Protein AF-A0A960UDP2-F1 (afdb_monomer)

Secondary structure (DSSP, 8-state):
-PPPP---TTPPPPP-EEEETTS-EEEGGGGTTSEEEEEE-S-TT-HHHHHHHHHHHHHHHHHHHTTEEEEEEESS-HHHHHHHHHHHT--SEEEE-TTSHHHHHTT--S----

Nearest PDB structures (foldseek):
  3gkm-assembly1_A  TM=9.535E-01  e=2.960E-08  Xanthomonas campestris pv. campestris
  5iph-assembly1_A  TM=9.554E-01  e=2.960E-08  Xanthomonas campestris pv. campestris str. ATCC 33913
  5io2-assembly1_A  TM=9.546E-01  e=3.613E-08  Xanthomonas campestris pv. campestris str. ATCC 33913
  5imd-assembly1_A  TM=9.544E-01  e=6.147E-08  Xanthomonas campestris pv. campestris str. ATCC 33913
  3ixr-assembly1_A  TM=9.474E-01  e=6.569E-08  Xylella fastidiosa

Solvent-accessible surface area (backbone atoms only — not comparable to full-atom values): 6764 Å² total; per-residue (Å²): 129,84,78,56,52,81,77,54,94,91,58,85,76,80,84,55,73,32,33,24,36,85,67,46,82,46,42,59,74,82,42,68,101,41,49,75,49,73,48,79,49,84,48,84,91,36,71,70,45,48,52,50,54,52,50,51,50,74,43,39,67,62,45,43,74,72,51,32,46,55,39,39,34,27,49,48,54,32,70,55,39,40,52,49,34,62,77,68,64,47,90,58,51,38,32,31,32,75,79,42,59,62,38,28,62,61,43,73,53,75,83,80,84,124

Sequence (114 aa):
MPRSPRLVPGNWVPEFSAEDEQGRLVSLGDFAERWVLLYFYVADGRPGCEAQALGYRRLFEEIRAQGAVVLAMSADPPASHAAAKARLALPFTLLTDERHAIAQAYGAWGTRMI

Mean predicted aligned error: 4.22 Å

Radius of gyration: 13.99 Å; Cα contacts (8 Å, |Δi|>4): 171; chains: 1; bounding box: 36×26×38 Å

pLDDT: mean 92.05, std 12.88, range [35.22, 98.69]

Foldseek 3Di:
DPQQDADDPPDDADKDWFQWLVRDIDTPCVLPPAAEAEDEDEDAPDPVVLVVQLVCQVCVVVCVVRRYAYEYEYQDDSPSNNVRCVVSVRPHIYTHDVPCPSCSNNSVDDDPPD

Structure (mmCIF, N/CA/C/O backbone):
data_AF-A0A960UDP2-F1
#
_entry.id   AF-A0A960UDP2-F1
#
loop_
_atom_site.group_PDB
_atom_site.id
_atom_site.type_symbol
_atom_site.label_atom_id
_atom_site.label_alt_id
_atom_site.label_comp_id
_atom_site.label_asym_id
_atom_site.label_entity_id
_atom_site.label_seq_id
_atom_site.pdbx_PDB_ins_code
_atom_site.Cartn_x
_atom_site.Cartn_y
_atom_site.Cartn_z
_atom_site.occupancy
_atom_site.B_iso_or_equiv
_atom_site.auth_seq_id
_atom_site.auth_comp_id
_atom_site.auth_asym_id
_atom_site.auth_atom_id
_atom_site.pdbx_PDB_model_num
ATOM 1 N N . MET A 1 1 ? -12.862 -8.675 -22.514 1.00 48.50 1 MET A N 1
ATOM 2 C CA . MET A 1 1 ? -12.551 -8.321 -21.114 1.00 48.50 1 MET A CA 1
ATOM 3 C C . MET A 1 1 ? -13.834 -7.798 -20.483 1.00 48.50 1 MET A C 1
ATOM 5 O O . MET A 1 1 ? -14.349 -6.811 -21.003 1.00 48.50 1 MET A O 1
ATOM 9 N N . PRO A 1 2 ? -14.419 -8.462 -19.472 1.00 47.72 2 PRO A N 1
ATOM 10 C CA . PRO A 1 2 ? -15.519 -7.864 -18.719 1.00 47.72 2 PRO A CA 1
ATOM 11 C C . PRO A 1 2 ? -15.030 -6.551 -18.089 1.00 47.72 2 PRO A C 1
ATOM 13 O O . PRO A 1 2 ? -13.875 -6.453 -17.678 1.00 47.72 2 PRO A O 1
ATOM 16 N N . ARG A 1 3 ? -15.871 -5.512 -18.093 1.00 57.12 3 ARG A N 1
ATOM 17 C CA . ARG A 1 3 ? -15.538 -4.217 -17.482 1.00 57.12 3 ARG A CA 1
ATOM 18 C C . ARG A 1 3 ? -15.308 -4.421 -15.983 1.00 57.12 3 ARG A C 1
ATOM 20 O O . ARG A 1 3 ? -16.208 -4.918 -15.313 1.00 57.12 3 ARG A O 1
ATOM 27 N N . SER A 1 4 ? -14.151 -3.997 -15.476 1.00 61.97 4 SER A N 1
ATOM 28 C CA . SER A 1 4 ? -13.923 -3.864 -14.035 1.00 61.97 4 SER A CA 1
ATOM 29 C C . SER A 1 4 ? -15.036 -3.005 -13.421 1.00 61.97 4 SER A C 1
ATOM 31 O O . SER A 1 4 ? -15.418 -1.993 -14.031 1.00 61.97 4 SER A O 1
ATOM 33 N N . PRO A 1 5 ? -15.595 -3.389 -12.263 1.00 70.19 5 PRO A N 1
ATOM 34 C CA . PRO A 1 5 ? -16.635 -2.606 -11.617 1.00 70.19 5 PRO A CA 1
ATOM 35 C C . PRO A 1 5 ? -16.087 -1.218 -11.268 1.00 70.19 5 PRO A C 1
ATOM 37 O O . PRO A 1 5 ? -14.998 -1.072 -10.716 1.00 70.19 5 PRO A O 1
ATOM 40 N N . ARG A 1 6 ? -16.834 -0.171 -11.631 1.00 78.50 6 ARG A N 1
ATOM 41 C CA . ARG A 1 6 ? -16.506 1.202 -11.242 1.00 78.50 6 ARG A CA 1
ATOM 42 C C . ARG A 1 6 ? -17.005 1.412 -9.817 1.00 78.50 6 ARG A C 1
ATOM 44 O O . ARG A 1 6 ? -18.207 1.569 -9.628 1.00 78.50 6 ARG A O 1
ATOM 51 N N . LEU A 1 7 ? -16.090 1.435 -8.851 1.00 88.06 7 LEU A N 1
ATOM 52 C CA . LEU A 1 7 ? -16.412 1.816 -7.479 1.00 88.06 7 LEU A CA 1
ATOM 53 C C . LEU A 1 7 ? -16.793 3.300 -7.415 1.00 88.06 7 LEU A C 1
ATOM 55 O O . LEU A 1 7 ? -16.141 4.152 -8.026 1.00 88.06 7 LEU A O 1
ATOM 59 N N . VAL A 1 8 ? -17.854 3.603 -6.670 1.00 90.00 8 VAL A N 1
ATOM 60 C CA . VAL A 1 8 ? -18.281 4.969 -6.341 1.00 90.00 8 VAL A CA 1
ATOM 61 C C . VAL A 1 8 ? -18.455 5.120 -4.826 1.00 90.00 8 VAL A C 1
ATOM 63 O O . VAL A 1 8 ? -18.640 4.114 -4.132 1.00 90.00 8 VAL A O 1
ATOM 66 N N . PRO A 1 9 ? -18.409 6.353 -4.282 1.00 92.94 9 PRO A N 1
ATOM 67 C CA . PRO A 1 9 ? -18.680 6.582 -2.866 1.00 92.94 9 PRO A CA 1
ATOM 68 C C . PRO A 1 9 ? -20.005 5.944 -2.426 1.00 92.94 9 PRO A C 1
ATOM 70 O O . PRO A 1 9 ? -21.018 6.065 -3.113 1.00 92.94 9 PRO A O 1
ATOM 73 N N . GLY A 1 10 ? -19.980 5.256 -1.283 1.00 93.25 10 GLY A N 1
ATOM 74 C CA . GLY A 1 10 ? -21.123 4.509 -0.746 1.00 93.25 10 GLY A CA 1
ATOM 75 C C . GLY A 1 10 ? -21.201 3.042 -1.185 1.00 93.25 10 GLY A C 1
ATOM 76 O O . GLY A 1 10 ? -22.054 2.315 -0.682 1.00 93.25 10 GLY A O 1
ATOM 77 N N . ASN A 1 11 ? -20.335 2.572 -2.090 1.00 91.50 11 ASN A N 1
ATOM 78 C CA . ASN A 1 11 ? -20.216 1.139 -2.365 1.00 91.50 11 ASN A CA 1
ATOM 79 C C . ASN A 1 11 ? -19.440 0.419 -1.262 1.00 91.50 11 ASN A C 1
ATOM 81 O O . ASN A 1 11 ? -18.441 0.926 -0.753 1.00 91.50 11 ASN A O 1
ATOM 85 N N . TRP A 1 12 ? -19.862 -0.811 -0.979 1.00 91.19 12 TRP A N 1
ATOM 86 C CA . TRP A 1 12 ? -18.995 -1.790 -0.338 1.00 91.19 12 TRP A CA 1
ATOM 87 C C . TRP A 1 12 ? -17.845 -2.127 -1.286 1.00 91.19 12 TRP A C 1
ATOM 89 O O . TRP A 1 12 ? -18.060 -2.332 -2.484 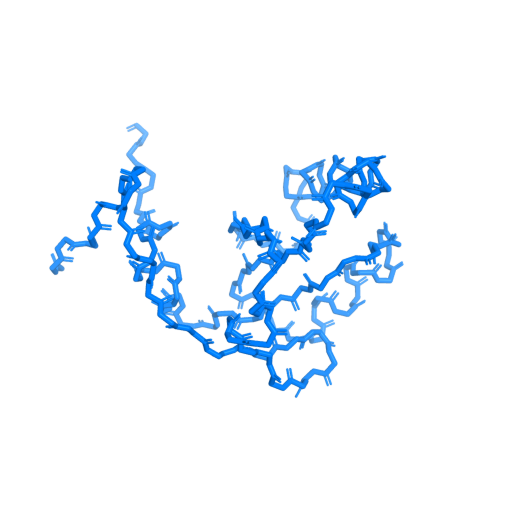1.00 91.19 12 TRP A O 1
ATOM 99 N N . VAL A 1 13 ? -16.627 -2.150 -0.755 1.00 91.06 13 VAL A N 1
ATOM 100 C CA . VAL A 1 13 ? -15.440 -2.547 -1.514 1.00 91.06 13 VAL A CA 1
ATOM 101 C C . VAL A 1 13 ? -15.292 -4.074 -1.502 1.00 91.06 13 VAL A C 1
ATOM 103 O O . VAL A 1 13 ? -15.762 -4.712 -0.560 1.00 91.06 13 VAL A O 1
ATOM 106 N N . PRO A 1 14 ? -14.672 -4.680 -2.529 1.00 93.12 14 PRO A N 1
ATOM 107 C CA . PRO A 1 14 ? -14.371 -6.108 -2.515 1.00 93.12 14 PRO A CA 1
ATOM 108 C C . PRO A 1 14 ? -13.433 -6.468 -1.359 1.00 93.12 14 PRO A C 1
ATOM 110 O O . PRO A 1 14 ? -12.448 -5.776 -1.131 1.00 93.12 14 PRO A O 1
ATOM 113 N N . GLU A 1 15 ? -13.698 -7.574 -0.669 1.00 95.38 15 GLU A N 1
ATOM 114 C CA . GLU A 1 15 ? -12.739 -8.143 0.283 1.00 95.38 15 GLU A CA 1
ATOM 115 C C . GLU A 1 15 ? -11.469 -8.617 -0.438 1.00 95.38 15 GLU A C 1
ATOM 117 O O . GLU A 1 15 ? -11.521 -9.065 -1.589 1.00 95.38 15 GLU A O 1
ATOM 122 N N 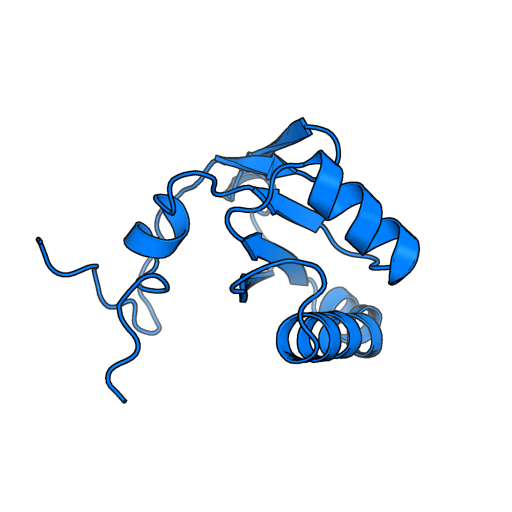. PHE A 1 16 ? -10.328 -8.559 0.249 1.00 96.12 16 PHE A N 1
ATOM 123 C CA . PHE A 1 16 ? -9.074 -9.123 -0.244 1.00 96.12 16 PHE A CA 1
ATOM 124 C C . PHE A 1 16 ? -8.212 -9.680 0.888 1.00 96.12 16 PHE A C 1
ATOM 126 O O . PHE A 1 16 ? -8.295 -9.232 2.033 1.00 96.12 16 PHE A O 1
ATOM 133 N N . SER A 1 17 ? -7.325 -10.599 0.506 1.00 97.38 17 SER A N 1
ATOM 134 C CA . SER A 1 17 ? -6.164 -11.025 1.282 1.00 97.38 17 SER A CA 1
ATOM 135 C C . SER A 1 17 ? -4.941 -10.979 0.369 1.00 97.38 17 SER A C 1
ATOM 137 O O . SER A 1 17 ? -4.995 -11.486 -0.751 1.00 97.38 17 SER A O 1
ATOM 139 N N . ALA A 1 18 ? -3.863 -10.3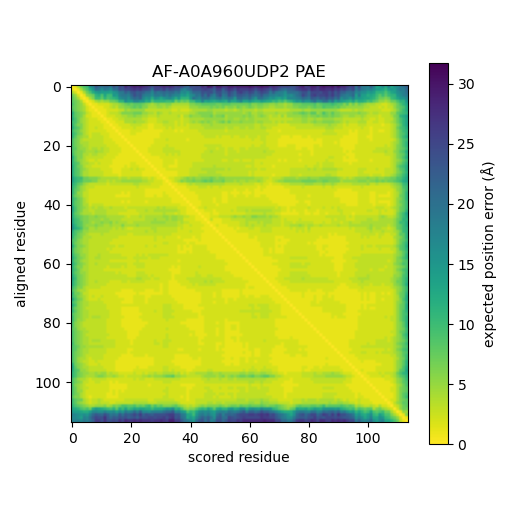53 0.830 1.00 97.94 18 ALA A N 1
ATOM 140 C CA . ALA A 1 18 ? -2.628 -10.163 0.076 1.00 97.94 18 ALA A CA 1
ATOM 141 C C . ALA A 1 18 ? -1.415 -10.377 0.982 1.00 97.94 18 ALA A C 1
ATOM 143 O O . ALA A 1 18 ? -1.494 -10.155 2.190 1.00 97.94 18 ALA A O 1
ATOM 144 N N . GLU A 1 19 ? -0.296 -10.803 0.407 1.00 98.44 19 GLU A N 1
ATOM 145 C CA . GLU A 1 19 ? 0.961 -10.881 1.146 1.00 98.44 19 GLU A CA 1
ATOM 146 C C . GLU A 1 19 ? 1.538 -9.480 1.353 1.00 98.44 19 GLU A C 1
ATOM 148 O O . GLU A 1 19 ? 1.572 -8.667 0.425 1.00 98.44 19 GLU A O 1
ATOM 153 N N . ASP A 1 20 ? 1.995 -9.200 2.570 1.00 98.44 20 ASP A N 1
ATOM 154 C CA . ASP A 1 20 ? 2.776 -8.012 2.879 1.00 98.44 20 ASP A CA 1
ATOM 155 C C . ASP A 1 20 ? 4.246 -8.169 2.488 1.00 98.44 20 ASP A C 1
ATOM 157 O O . ASP A 1 20 ? 4.700 -9.214 2.016 1.00 98.44 20 ASP A O 1
ATOM 161 N N . GLU A 1 21 ? 5.032 -7.126 2.725 1.00 98.06 21 GLU A N 1
ATOM 162 C CA . GLU A 1 21 ? 6.450 -7.122 2.396 1.00 98.06 21 GLU A CA 1
ATOM 163 C C . GLU A 1 21 ? 7.313 -8.082 3.245 1.00 98.06 21 GLU A C 1
ATOM 165 O O . GLU A 1 21 ? 8.505 -8.233 2.987 1.00 98.06 21 GLU A O 1
ATOM 170 N N . GLN A 1 22 ? 6.739 -8.745 4.255 1.00 97.62 22 GLN A N 1
ATOM 171 C CA . GLN A 1 22 ? 7.358 -9.856 4.988 1.00 97.62 22 GLN A CA 1
ATOM 172 C C . GLN A 1 22 ? 6.799 -11.232 4.584 1.00 97.62 22 GLN A C 1
ATOM 174 O O . GLN A 1 22 ? 7.168 -12.233 5.201 1.00 97.62 22 GLN A O 1
ATOM 179 N N . GLY A 1 23 ? 5.924 -11.304 3.577 1.00 96.75 23 GLY A N 1
ATOM 180 C CA . GLY A 1 23 ? 5.249 -12.537 3.165 1.00 96.75 23 GLY A CA 1
ATOM 181 C C . GLY A 1 23 ? 4.143 -12.977 4.127 1.00 96.75 23 GLY A C 1
ATOM 182 O O . GLY A 1 23 ? 3.741 -14.140 4.118 1.00 96.75 23 GLY A O 1
ATOM 183 N N . ARG A 1 24 ? 3.662 -12.088 5.005 1.00 97.81 24 ARG A N 1
ATOM 184 C CA . ARG A 1 24 ? 2.533 -12.383 5.896 1.00 97.81 24 ARG A CA 1
ATOM 185 C C . ARG A 1 24 ? 1.237 -12.033 5.192 1.00 97.81 24 ARG A C 1
ATOM 187 O O . ARG A 1 24 ? 1.132 -10.988 4.559 1.00 97.81 24 ARG A O 1
ATOM 194 N N . LEU A 1 25 ? 0.232 -12.883 5.350 1.00 97.88 25 LEU A N 1
ATOM 195 C CA . LEU A 1 25 ? -1.086 -12.618 4.796 1.00 97.88 25 LEU A CA 1
ATOM 196 C C . LEU A 1 25 ? -1.784 -11.510 5.598 1.00 97.88 25 LEU A C 1
ATOM 198 O O . LEU A 1 25 ? -1.925 -11.624 6.814 1.00 97.88 25 LEU A O 1
ATOM 202 N N . VAL A 1 26 ? -2.226 -10.465 4.903 1.00 98.06 26 VAL A N 1
ATOM 203 C CA . VAL A 1 26 ? -2.995 -9.337 5.436 1.00 98.06 26 VAL A CA 1
ATOM 204 C C . VAL A 1 26 ? -4.329 -9.285 4.710 1.00 98.06 26 VAL A C 1
ATOM 206 O O . VAL A 1 26 ? -4.372 -9.293 3.478 1.00 98.06 26 VAL A O 1
ATOM 209 N N . SER A 1 27 ? -5.417 -9.218 5.468 1.00 97.62 27 SER A N 1
ATOM 210 C CA . SER A 1 27 ? -6.777 -9.135 4.939 1.00 97.62 27 SER A CA 1
ATOM 211 C C . SER A 1 27 ? -7.406 -7.784 5.248 1.00 97.62 27 SER A C 1
ATOM 213 O O . SER A 1 27 ? -7.110 -7.168 6.271 1.00 97.62 27 SER A O 1
ATOM 215 N N . LEU A 1 28 ? -8.320 -7.324 4.392 1.00 96.31 28 LEU A N 1
ATOM 216 C CA . LEU A 1 28 ? -9.040 -6.069 4.635 1.00 96.31 28 LEU A CA 1
ATOM 217 C C . LEU A 1 28 ? -9.787 -6.086 5.984 1.00 96.31 28 LEU A C 1
ATOM 219 O O . LEU A 1 28 ? -9.765 -5.095 6.715 1.00 96.31 28 LEU A O 1
ATOM 223 N N . GLY A 1 29 ? -10.365 -7.235 6.347 1.00 96.38 29 GLY A N 1
ATOM 224 C CA . GLY A 1 29 ? -11.028 -7.455 7.635 1.00 96.38 29 GLY A CA 1
ATOM 225 C C . GLY A 1 29 ? -10.143 -7.262 8.877 1.00 96.38 29 GLY A C 1
ATOM 226 O O . GLY A 1 29 ? -10.674 -6.951 9.942 1.00 96.38 29 GLY A O 1
ATOM 227 N N . ASP A 1 30 ? -8.810 -7.340 8.759 1.00 96.19 30 ASP A N 1
ATOM 228 C CA . ASP A 1 30 ? -7.876 -7.085 9.876 1.00 96.19 30 ASP A CA 1
ATOM 229 C C . ASP A 1 30 ? -7.898 -5.609 10.332 1.00 96.19 30 ASP A C 1
ATOM 231 O O . ASP A 1 30 ? -7.381 -5.235 11.395 1.00 96.19 30 ASP A O 1
ATOM 235 N N . PHE A 1 31 ? -8.510 -4.747 9.518 1.00 95.38 31 PHE A N 1
ATOM 236 C CA . PHE A 1 31 ? -8.674 -3.319 9.761 1.00 95.38 31 PHE A CA 1
ATOM 237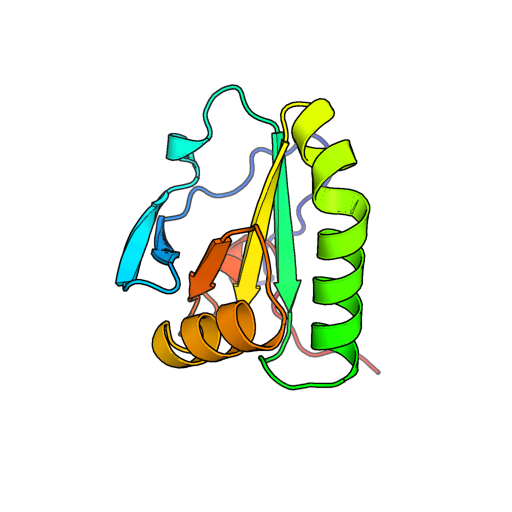 C C . PHE A 1 31 ? -10.122 -2.929 10.052 1.00 95.38 31 PHE A C 1
ATOM 239 O O . PHE A 1 31 ? -10.477 -1.762 9.885 1.00 95.38 31 PHE A O 1
ATOM 246 N N . ALA A 1 32 ? -10.947 -3.873 10.521 1.00 90.81 32 ALA A N 1
ATOM 247 C CA . ALA A 1 32 ? -12.276 -3.562 11.032 1.00 90.81 32 ALA A CA 1
ATOM 248 C C . ALA A 1 32 ? -12.226 -2.363 12.001 1.00 90.81 32 ALA A C 1
ATOM 250 O O . ALA A 1 32 ? -11.290 -2.219 12.790 1.00 90.81 32 ALA A O 1
ATOM 251 N N . GLU A 1 33 ? -13.222 -1.480 11.892 1.00 90.88 33 GLU A N 1
ATOM 252 C CA . GLU A 1 33 ? -13.357 -0.251 12.696 1.00 90.88 33 GLU A CA 1
ATOM 253 C C . GLU A 1 33 ? -12.265 0.816 12.478 1.00 90.88 33 GLU A C 1
ATOM 255 O O . GLU A 1 33 ? -12.269 1.849 13.149 1.00 90.88 33 GLU A O 1
ATOM 260 N N . ARG A 1 34 ? -11.356 0.622 11.514 1.00 94.88 34 ARG A N 1
ATOM 261 C CA . ARG A 1 34 ? -10.361 1.622 11.107 1.00 94.88 34 ARG A CA 1
ATOM 262 C C . ARG A 1 34 ? -10.626 2.120 9.697 1.00 94.88 34 ARG A C 1
ATOM 264 O O . ARG A 1 34 ? -11.119 1.398 8.834 1.00 94.88 34 ARG A O 1
ATOM 271 N N . TRP A 1 35 ? -10.248 3.368 9.442 1.00 97.25 35 TRP A N 1
ATOM 272 C CA . TRP A 1 35 ? -10.202 3.871 8.074 1.00 97.25 35 TRP A CA 1
ATOM 273 C C . TRP A 1 35 ? -9.031 3.221 7.334 1.00 97.25 35 TRP A C 1
ATOM 275 O O . TRP A 1 35 ? -7.936 3.095 7.879 1.00 97.25 35 TRP A O 1
ATOM 285 N N . VAL A 1 36 ? -9.236 2.829 6.079 1.00 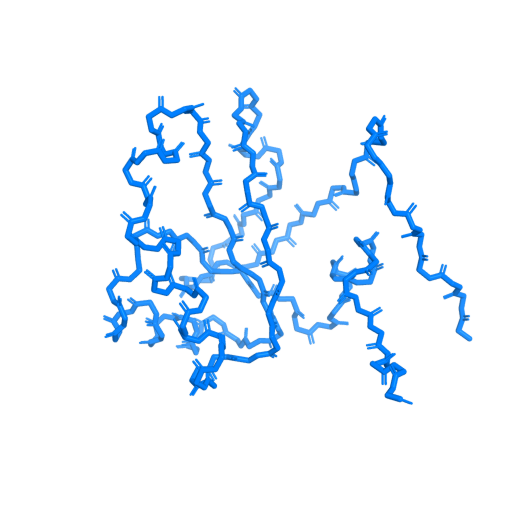97.75 36 VAL A N 1
ATOM 286 C CA . VAL A 1 36 ? -8.179 2.247 5.242 1.00 97.75 36 VAL A CA 1
ATOM 287 C C . VAL A 1 36 ? -7.915 3.172 4.063 1.00 97.75 36 VAL A C 1
ATOM 289 O O . VAL A 1 36 ? -8.766 3.349 3.193 1.00 97.75 36 VAL A O 1
ATOM 292 N N . LEU A 1 37 ? -6.716 3.749 4.020 1.00 97.75 37 LEU A N 1
ATOM 293 C CA . LEU A 1 37 ? -6.188 4.424 2.842 1.00 97.75 37 LEU A CA 1
ATOM 294 C C . LEU A 1 37 ? -5.437 3.388 2.003 1.00 97.75 37 LEU A C 1
ATOM 296 O O . LEU A 1 37 ? -4.252 3.138 2.220 1.00 97.75 37 LEU A O 1
ATOM 300 N N . LEU A 1 38 ? -6.143 2.789 1.046 1.00 97.31 38 LEU A N 1
ATOM 301 C CA . LEU A 1 38 ? -5.573 1.889 0.047 1.00 97.31 38 LEU A CA 1
ATOM 302 C C . LEU A 1 38 ? -5.251 2.669 -1.231 1.00 97.31 38 LEU A C 1
ATOM 304 O O . LEU A 1 38 ? -6.133 3.322 -1.793 1.00 97.31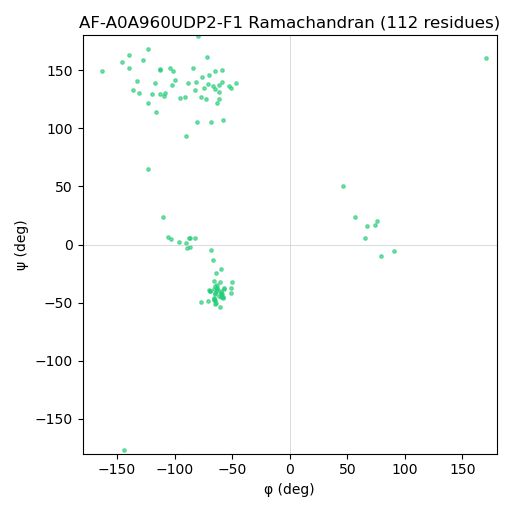 38 LEU A O 1
ATOM 308 N N . TYR A 1 39 ? -4.014 2.581 -1.716 1.00 96.62 39 TYR A N 1
ATOM 309 C CA . TYR A 1 39 ? -3.643 3.128 -3.021 1.00 96.62 39 TYR A CA 1
ATOM 310 C C . TYR A 1 39 ? -2.836 2.128 -3.847 1.00 96.62 39 TYR A C 1
ATOM 312 O O . TYR A 1 39 ? -1.962 1.426 -3.341 1.00 96.62 39 TYR A O 1
ATOM 320 N N . PHE A 1 40 ? -3.127 2.105 -5.145 1.00 96.12 40 PHE A N 1
ATOM 321 C CA . PHE A 1 40 ? -2.457 1.252 -6.118 1.00 96.12 40 PHE A CA 1
ATOM 322 C C . PHE A 1 40 ? -1.393 2.047 -6.872 1.00 96.12 40 PHE A C 1
ATOM 324 O O . PHE A 1 40 ? -1.614 3.212 -7.224 1.00 96.12 40 PHE A O 1
ATOM 331 N N . TYR A 1 41 ? -0.256 1.422 -7.154 1.00 95.00 41 TYR A N 1
ATOM 332 C CA . TYR A 1 41 ? 0.828 2.028 -7.923 1.00 95.00 41 TYR A CA 1
ATOM 333 C C . TYR A 1 41 ? 1.443 1.022 -8.901 1.00 95.00 41 TYR A C 1
ATOM 335 O O . TYR A 1 41 ? 1.203 -0.176 -8.821 1.00 95.00 41 TYR A O 1
ATOM 343 N N . VAL A 1 42 ? 2.188 1.524 -9.893 1.00 92.88 42 VAL A N 1
ATOM 344 C CA . VAL A 1 42 ? 2.615 0.691 -11.030 1.00 92.88 42 VAL A CA 1
ATOM 345 C C . VAL A 1 42 ? 3.773 -0.233 -10.682 1.00 92.88 42 VAL A C 1
ATOM 347 O O . VAL A 1 42 ? 3.731 -1.395 -11.059 1.00 92.88 42 VAL A O 1
ATOM 350 N N . ALA A 1 43 ? 4.827 0.308 -10.071 1.00 94.31 43 ALA A N 1
ATOM 351 C CA . ALA A 1 43 ? 5.997 -0.474 -9.700 1.00 94.31 43 ALA A CA 1
ATOM 352 C C . ALA A 1 43 ? 6.862 0.261 -8.667 1.00 94.31 43 ALA A C 1
ATOM 354 O O . ALA A 1 43 ? 6.953 1.499 -8.695 1.00 94.31 43 ALA A O 1
ATOM 355 N N . ASP A 1 44 ? 7.538 -0.501 -7.815 1.00 95.19 44 ASP A N 1
ATOM 356 C CA . ASP A 1 44 ? 8.590 -0.033 -6.920 1.00 95.19 44 ASP A CA 1
ATOM 357 C C . ASP A 1 44 ? 9.744 0.607 -7.715 1.00 95.19 44 ASP A C 1
ATOM 359 O O . ASP A 1 44 ? 10.012 0.279 -8.872 1.00 95.19 44 ASP A O 1
ATOM 363 N N . GLY A 1 45 ? 10.448 1.572 -7.119 1.00 92.56 45 GLY A N 1
ATOM 364 C CA . GLY A 1 45 ? 11.629 2.177 -7.752 1.00 92.56 45 GLY A CA 1
ATOM 365 C C . GLY A 1 45 ? 11.341 3.232 -8.828 1.00 92.56 45 GLY A C 1
ATOM 366 O O . GLY A 1 45 ? 12.261 3.915 -9.281 1.00 92.56 45 GLY A O 1
ATOM 367 N N . ARG A 1 46 ? 10.085 3.403 -9.266 1.00 93.62 46 ARG A N 1
ATOM 368 C CA . ARG A 1 46 ? 9.753 4.401 -10.297 1.00 93.62 46 ARG A CA 1
ATOM 369 C C . ARG A 1 46 ? 9.598 5.795 -9.688 1.00 93.62 46 ARG A C 1
ATOM 371 O O . ARG A 1 46 ? 8.817 5.932 -8.748 1.00 93.62 46 ARG A O 1
ATOM 378 N N . PRO A 1 47 ? 10.196 6.856 -10.270 1.00 92.75 47 PRO A N 1
ATOM 379 C CA . PRO A 1 47 ? 10.222 8.191 -9.661 1.00 92.75 47 PRO A CA 1
ATOM 380 C C . PRO A 1 47 ? 8.854 8.719 -9.206 1.00 92.75 47 PRO A C 1
ATOM 382 O O . PRO A 1 47 ? 8.728 9.270 -8.117 1.00 92.75 47 PRO A O 1
ATOM 385 N N . GLY A 1 48 ? 7.804 8.510 -10.010 1.00 91.12 48 GLY A N 1
ATOM 386 C CA . GLY A 1 48 ? 6.444 8.924 -9.653 1.00 91.12 48 GLY A CA 1
ATOM 387 C C . GLY A 1 48 ? 5.831 8.122 -8.497 1.00 91.12 48 GLY A C 1
ATOM 388 O O . GLY A 1 48 ? 5.187 8.701 -7.627 1.00 91.12 48 GLY A O 1
ATOM 389 N N . CYS A 1 49 ? 6.058 6.806 -8.459 1.00 93.31 49 CYS A N 1
ATOM 390 C CA . CYS A 1 49 ? 5.566 5.931 -7.391 1.00 93.31 49 CYS A CA 1
ATOM 391 C C . CYS A 1 49 ? 6.310 6.202 -6.075 1.00 93.31 49 CYS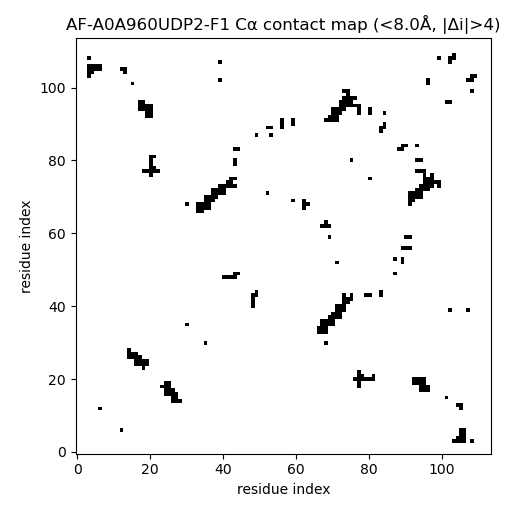 A C 1
ATOM 393 O O . CYS A 1 49 ? 5.691 6.287 -5.017 1.00 93.31 49 CYS A O 1
ATOM 395 N N . GLU A 1 50 ? 7.619 6.456 -6.140 1.00 95.12 50 GLU A N 1
ATOM 396 C CA . GLU A 1 50 ? 8.399 6.865 -4.968 1.00 95.12 50 GLU A CA 1
ATOM 397 C C . GLU A 1 50 ? 7.968 8.228 -4.434 1.00 95.12 50 GLU A C 1
ATOM 399 O O . GLU A 1 50 ? 7.824 8.397 -3.224 1.00 95.12 50 GLU A O 1
ATOM 404 N N . ALA A 1 51 ? 7.711 9.198 -5.318 1.00 96.69 51 ALA A N 1
ATOM 405 C CA . ALA A 1 51 ? 7.211 10.507 -4.913 1.00 96.69 51 ALA A CA 1
ATOM 406 C C . ALA A 1 51 ? 5.862 10.402 -4.181 1.00 96.69 51 ALA A C 1
ATOM 408 O O . ALA A 1 51 ? 5.664 11.082 -3.170 1.00 96.69 51 ALA A O 1
ATOM 409 N N . GLN A 1 52 ? 4.965 9.524 -4.646 1.00 96.00 52 GLN A N 1
ATOM 410 C CA . GLN A 1 52 ? 3.696 9.230 -3.978 1.00 96.00 52 GLN A CA 1
ATOM 411 C C . GLN A 1 52 ? 3.917 8.590 -2.599 1.00 96.00 52 GLN A C 1
ATOM 413 O O . GLN A 1 52 ? 3.389 9.092 -1.605 1.00 96.00 52 GLN A O 1
ATOM 418 N N . ALA A 1 53 ? 4.749 7.547 -2.513 1.00 97.56 53 ALA A N 1
ATOM 419 C CA . ALA A 1 53 ? 5.056 6.867 -1.253 1.00 97.56 53 ALA A CA 1
ATOM 420 C C . ALA A 1 53 ? 5.688 7.818 -0.219 1.00 97.56 53 ALA A C 1
ATOM 422 O O . ALA A 1 53 ? 5.288 7.843 0.946 1.00 97.56 53 ALA A O 1
ATOM 423 N N . LEU A 1 54 ? 6.624 8.671 -0.648 1.00 98.06 54 LEU A N 1
ATOM 424 C CA . LEU A 1 54 ? 7.229 9.709 0.190 1.00 98.06 54 LEU A CA 1
ATOM 425 C C . LEU A 1 54 ? 6.215 10.780 0.618 1.00 98.06 54 LEU A C 1
ATOM 427 O O . LEU A 1 54 ? 6.351 11.347 1.703 1.00 98.06 54 LEU A O 1
ATOM 431 N N . GLY A 1 55 ? 5.214 11.065 -0.217 1.00 98.06 55 GLY A N 1
ATOM 432 C CA . GLY A 1 55 ? 4.080 11.922 0.126 1.00 98.06 55 GLY A CA 1
ATOM 433 C C . GLY A 1 55 ? 3.284 11.369 1.302 1.00 98.06 55 GLY A C 1
ATOM 434 O O . GLY A 1 55 ? 3.151 12.051 2.317 1.00 98.06 55 GLY A O 1
ATOM 435 N N . TYR A 1 56 ? 2.848 10.112 1.211 1.00 98.06 56 TYR A N 1
ATOM 436 C CA . TYR A 1 56 ? 2.152 9.447 2.315 1.00 98.06 56 TYR A CA 1
ATOM 437 C C . TYR A 1 56 ? 3.032 9.287 3.551 1.00 98.06 56 TYR A C 1
ATOM 439 O O . TYR A 1 56 ? 2.540 9.449 4.661 1.00 98.06 56 TYR A O 1
ATOM 447 N N . ARG A 1 57 ? 4.341 9.059 3.383 1.00 98.25 57 ARG A N 1
ATOM 448 C CA . ARG A 1 57 ? 5.288 9.024 4.507 1.00 98.25 57 ARG A CA 1
ATOM 449 C C . ARG A 1 57 ? 5.276 10.333 5.294 1.00 98.25 57 ARG A C 1
ATOM 451 O O . ARG A 1 57 ? 5.262 10.292 6.517 1.00 98.25 57 ARG A O 1
ATOM 458 N N . ARG A 1 58 ? 5.287 11.486 4.612 1.00 98.31 58 ARG A N 1
ATOM 459 C CA . ARG A 1 58 ? 5.260 12.801 5.281 1.00 98.31 58 ARG A CA 1
ATOM 460 C C . ARG A 1 58 ? 3.974 13.020 6.076 1.00 98.31 58 ARG A C 1
ATOM 462 O O . ARG A 1 58 ? 4.043 13.583 7.157 1.00 98.31 58 ARG A O 1
ATOM 469 N N . LEU A 1 59 ? 2.842 12.555 5.551 1.00 97.81 59 LEU A N 1
ATOM 470 C CA . LEU A 1 59 ? 1.521 12.712 6.168 1.00 97.81 59 LEU A CA 1
ATOM 471 C C . LEU A 1 59 ? 1.149 11.560 7.112 1.00 97.81 59 LEU A C 1
ATOM 473 O O . LEU A 1 59 ? 0.045 11.541 7.647 1.00 97.81 59 LEU A O 1
ATOM 477 N N . PHE A 1 60 ? 2.031 10.576 7.304 1.00 98.06 60 PHE A N 1
ATOM 478 C CA . PHE A 1 60 ? 1.675 9.320 7.961 1.00 98.06 60 PHE A CA 1
ATOM 479 C C . PHE A 1 60 ? 1.144 9.522 9.381 1.00 98.06 60 PHE A C 1
ATOM 481 O O . PHE A 1 60 ? 0.145 8.916 9.755 1.00 98.06 60 PHE A O 1
ATOM 488 N N . GLU A 1 61 ? 1.776 10.407 10.150 1.00 97.94 61 GLU A N 1
ATOM 489 C CA . GLU A 1 61 ? 1.357 10.706 11.520 1.00 97.94 61 GLU A CA 1
ATOM 490 C C . GLU A 1 61 ? -0.012 11.387 11.579 1.00 97.94 61 GLU A C 1
ATOM 492 O O . GLU A 1 61 ? -0.831 11.046 12.428 1.00 97.94 61 GLU A O 1
ATOM 497 N N . GLU A 1 62 ? -0.299 12.285 10.635 1.00 98.12 62 GLU A N 1
ATOM 498 C CA . GLU A 1 62 ? -1.608 12.933 10.516 1.00 98.12 62 GLU A CA 1
ATOM 499 C C . GLU A 1 62 ? -2.687 11.913 10.142 1.00 98.12 62 GLU A C 1
ATOM 501 O O . GLU A 1 62 ? -3.735 11.862 10.781 1.00 98.12 62 GLU A O 1
ATOM 506 N N . ILE A 1 63 ? -2.409 11.048 9.162 1.00 97.69 63 ILE A N 1
ATOM 507 C CA . ILE A 1 63 ? -3.315 9.973 8.731 1.00 97.69 63 ILE A CA 1
ATOM 508 C C . ILE A 1 63 ? -3.604 9.018 9.899 1.00 97.69 63 ILE A C 1
ATOM 510 O O . ILE A 1 63 ? -4.761 8.685 10.168 1.00 97.69 63 ILE A O 1
ATOM 514 N N . ARG A 1 64 ? -2.561 8.622 10.635 1.00 96.75 64 ARG A N 1
ATOM 515 C CA . ARG A 1 64 ? -2.669 7.749 11.807 1.00 96.75 64 ARG A CA 1
ATOM 516 C C . ARG A 1 64 ? -3.478 8.395 12.929 1.00 96.75 64 ARG A C 1
ATOM 518 O O . ARG A 1 64 ? -4.288 7.716 13.554 1.00 96.75 64 ARG A O 1
ATOM 525 N N . ALA A 1 65 ? -3.301 9.695 13.167 1.00 97.50 65 ALA A N 1
ATOM 526 C CA . ALA A 1 65 ? -4.061 10.440 14.170 1.00 97.50 65 ALA A CA 1
ATOM 527 C C . ALA A 1 65 ? -5.568 10.509 13.855 1.00 97.50 65 ALA A C 1
ATOM 529 O O . ALA A 1 65 ? -6.372 10.621 14.775 1.00 97.50 65 ALA A O 1
ATOM 530 N N . GLN A 1 66 ? -5.960 10.376 12.582 1.00 97.19 66 GLN A N 1
ATOM 531 C CA . GLN A 1 66 ? -7.364 10.244 12.162 1.00 97.19 66 GLN A CA 1
ATOM 532 C C . GLN A 1 66 ? -7.912 8.807 12.293 1.00 97.19 66 GLN A C 1
ATOM 534 O O . GLN A 1 66 ? -9.027 8.524 11.857 1.00 97.19 66 GLN A O 1
ATOM 539 N N . GLY A 1 67 ? -7.140 7.877 12.866 1.00 96.38 67 GLY A N 1
ATOM 540 C CA . GLY A 1 67 ? -7.537 6.476 13.021 1.00 96.38 67 GLY A CA 1
ATOM 541 C C . GLY A 1 67 ? -7.463 5.663 11.726 1.00 96.38 67 GLY A C 1
ATOM 542 O O . GLY A 1 67 ? -8.119 4.624 11.624 1.00 96.38 67 GLY A O 1
ATOM 543 N N . ALA A 1 68 ? -6.690 6.125 10.737 1.00 97.88 68 ALA A N 1
ATOM 544 C CA . ALA A 1 68 ? -6.533 5.431 9.468 1.00 97.88 68 ALA A CA 1
ATOM 545 C C . ALA A 1 68 ? -5.214 4.650 9.374 1.00 97.88 68 ALA A C 1
ATOM 547 O O . ALA A 1 68 ? -4.184 5.048 9.923 1.00 97.88 68 ALA A O 1
ATOM 548 N N . VAL A 1 69 ? -5.240 3.553 8.621 1.00 97.50 69 VAL A N 1
ATOM 549 C CA . VAL A 1 69 ? -4.055 2.804 8.189 1.00 97.50 69 VAL A CA 1
ATOM 550 C C . VAL A 1 69 ? -3.763 3.091 6.720 1.00 97.50 69 VAL A C 1
ATOM 552 O O . VAL A 1 69 ? -4.673 3.377 5.943 1.00 97.50 69 VAL A O 1
ATOM 555 N N . VAL A 1 70 ? -2.494 3.001 6.328 1.00 98.38 70 VAL A N 1
ATOM 556 C CA . VAL A 1 70 ? -2.067 3.162 4.932 1.00 98.38 70 VAL A CA 1
ATOM 557 C C . VAL A 1 70 ? -1.631 1.807 4.392 1.00 98.38 70 VAL A C 1
ATOM 559 O O . VAL A 1 70 ? -0.783 1.151 4.998 1.00 98.38 70 VAL A O 1
ATOM 562 N N . LEU A 1 71 ? -2.196 1.416 3.252 1.00 98.44 71 LEU A N 1
ATOM 563 C CA . LEU A 1 71 ? -1.833 0.222 2.496 1.00 98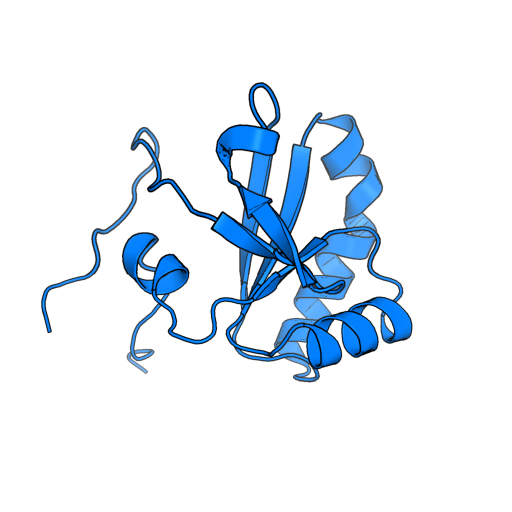.44 71 LEU A CA 1
ATOM 564 C C . LEU A 1 71 ? -1.456 0.651 1.075 1.00 98.44 71 LEU A C 1
ATOM 566 O O . LEU A 1 71 ? -2.251 1.274 0.367 1.00 98.44 71 LEU A O 1
ATOM 570 N N . ALA A 1 72 ? -0.234 0.336 0.667 1.00 98.12 72 ALA A N 1
ATOM 571 C CA . ALA A 1 72 ? 0.241 0.539 -0.696 1.00 98.12 72 ALA A CA 1
ATOM 572 C C . ALA A 1 72 ? 0.218 -0.802 -1.430 1.00 98.12 72 ALA A C 1
ATOM 574 O O . ALA A 1 72 ? 0.620 -1.796 -0.838 1.00 98.12 72 ALA A O 1
ATOM 575 N N . MET A 1 73 ? -0.229 -0.853 -2.684 1.00 98.31 73 MET A N 1
ATOM 576 C CA . MET A 1 73 ? -0.332 -2.116 -3.424 1.00 98.31 73 MET A CA 1
ATOM 577 C C . MET A 1 73 ? 0.177 -1.999 -4.866 1.00 98.31 73 MET A C 1
ATOM 579 O O . MET A 1 73 ? -0.206 -1.076 -5.591 1.00 98.31 73 MET A O 1
ATOM 583 N N . SER A 1 74 ? 1.006 -2.949 -5.298 1.00 97.44 74 SER A N 1
ATOM 584 C CA . SER A 1 74 ? 1.386 -3.153 -6.705 1.00 97.44 74 SER A CA 1
ATOM 585 C C . SER A 1 74 ? 1.540 -4.653 -6.994 1.00 97.44 74 SER A C 1
ATOM 587 O O . SER A 1 74 ? 1.279 -5.485 -6.132 1.00 97.44 74 SER A O 1
ATOM 589 N N . ALA A 1 75 ? 1.949 -5.013 -8.211 1.00 97.00 75 ALA A N 1
ATOM 590 C CA . ALA A 1 75 ? 2.257 -6.399 -8.567 1.00 97.00 75 ALA A CA 1
ATOM 591 C C . ALA A 1 75 ? 3.708 -6.815 -8.267 1.00 97.00 75 ALA A C 1
ATOM 593 O O . ALA A 1 75 ? 4.117 -7.908 -8.662 1.00 97.00 75 ALA A O 1
ATOM 594 N N . ASP A 1 76 ? 4.500 -5.953 -7.620 1.00 97.81 76 ASP A N 1
ATOM 595 C CA . ASP A 1 76 ? 5.867 -6.302 -7.239 1.00 97.81 76 ASP A CA 1
ATOM 596 C C . ASP A 1 76 ? 5.865 -7.351 -6.115 1.00 97.81 76 ASP A C 1
ATOM 598 O O . ASP A 1 76 ? 4.985 -7.328 -5.260 1.00 97.81 76 ASP A O 1
ATOM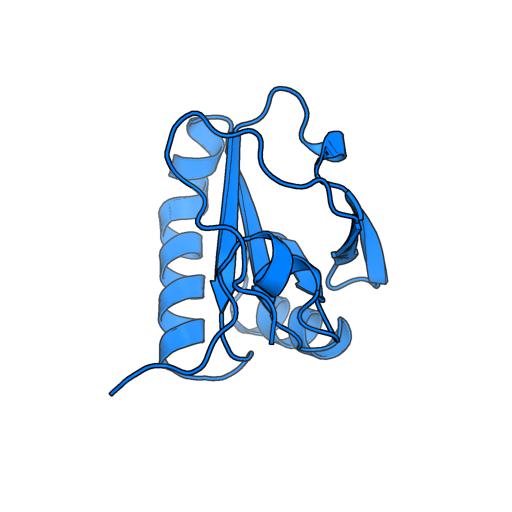 602 N N . PRO A 1 77 ? 6.844 -8.271 -6.083 1.00 97.81 77 PRO A N 1
ATOM 603 C CA . PRO A 1 77 ? 6.892 -9.319 -5.068 1.00 97.81 77 PRO A CA 1
ATOM 604 C C . PRO A 1 77 ? 7.267 -8.765 -3.679 1.00 97.81 77 PRO A C 1
ATOM 606 O O . PRO A 1 77 ? 7.953 -7.734 -3.597 1.00 97.81 77 PRO A O 1
ATOM 609 N N . PRO A 1 78 ? 6.993 -9.506 -2.583 1.00 98.19 78 PRO A N 1
ATOM 610 C CA . PRO A 1 78 ? 7.289 -9.076 -1.212 1.00 98.19 78 PRO A CA 1
ATOM 611 C C . PRO A 1 78 ? 8.733 -8.605 -0.993 1.00 98.19 78 PRO A C 1
ATOM 613 O O . PRO A 1 78 ? 8.983 -7.619 -0.302 1.00 98.19 78 PRO A O 1
ATOM 616 N N . ALA A 1 79 ? 9.706 -9.262 -1.632 1.00 97.94 79 ALA A N 1
ATOM 617 C CA . ALA A 1 79 ? 11.116 -8.889 -1.527 1.00 97.94 79 ALA A CA 1
ATOM 618 C C . ALA A 1 79 ? 11.424 -7.497 -2.116 1.00 97.94 79 ALA A C 1
ATOM 620 O O . ALA A 1 79 ? 12.256 -6.768 -1.568 1.00 97.94 79 ALA A O 1
ATOM 621 N N . SER A 1 80 ? 10.751 -7.112 -3.208 1.00 98.19 80 SER A N 1
ATOM 622 C CA . SER A 1 80 ? 10.864 -5.766 -3.785 1.00 98.19 80 SER A CA 1
ATOM 623 C C . SER A 1 80 ? 10.301 -4.730 -2.817 1.00 98.19 80 SER A C 1
ATOM 625 O O . SER A 1 80 ? 10.976 -3.751 -2.482 1.00 98.19 80 SER A O 1
ATOM 627 N N . HIS A 1 81 ? 9.118 -5.011 -2.274 1.00 98.38 81 HIS A N 1
ATOM 628 C CA . HIS A 1 81 ? 8.473 -4.159 -1.288 1.00 98.38 81 HIS A CA 1
ATOM 629 C C . HIS A 1 81 ? 9.317 -3.975 -0.028 1.00 98.38 81 HIS A C 1
ATOM 631 O O . HIS A 1 81 ? 9.445 -2.854 0.464 1.00 98.38 81 HIS A O 1
ATOM 637 N N . ALA A 1 82 ? 9.955 -5.037 0.471 1.00 98.50 82 ALA A N 1
ATOM 638 C CA . ALA A 1 82 ? 10.840 -4.965 1.630 1.00 98.50 82 ALA A CA 1
ATOM 639 C C . ALA A 1 82 ? 12.028 -4.032 1.358 1.00 98.50 82 ALA A C 1
ATOM 641 O O . ALA A 1 82 ? 12.350 -3.165 2.177 1.00 98.50 82 ALA A O 1
ATOM 642 N N . ALA A 1 83 ? 12.642 -4.157 0.176 1.00 98.31 83 ALA A N 1
ATOM 643 C CA . ALA A 1 83 ? 13.737 -3.294 -0.248 1.00 98.31 83 ALA A CA 1
ATOM 644 C C . ALA A 1 83 ? 13.284 -1.831 -0.412 1.00 98.31 83 ALA A C 1
ATOM 646 O O . ALA A 1 83 ? 13.981 -0.917 0.038 1.00 98.31 83 ALA A O 1
ATOM 647 N N . ALA A 1 84 ? 12.114 -1.590 -1.011 1.00 97.94 84 ALA A N 1
ATOM 648 C CA . ALA A 1 84 ? 11.543 -0.256 -1.179 1.00 97.94 84 ALA A CA 1
ATOM 649 C C . ALA A 1 84 ? 11.194 0.389 0.170 1.00 97.94 84 ALA A C 1
ATOM 651 O O . ALA A 1 84 ? 11.598 1.525 0.432 1.00 97.94 84 ALA A O 1
ATOM 652 N N . LYS A 1 85 ? 10.518 -0.352 1.055 1.00 98.44 85 LYS A N 1
ATOM 653 C CA . LYS A 1 85 ? 10.165 0.078 2.411 1.00 98.44 85 LYS A CA 1
ATOM 654 C C . LYS A 1 85 ? 11.397 0.446 3.225 1.00 98.44 85 LYS A C 1
ATOM 656 O O . LYS A 1 85 ? 11.404 1.512 3.838 1.00 98.44 85 LYS A O 1
ATOM 661 N N . ALA A 1 86 ? 12.444 -0.380 3.192 1.00 98.25 86 ALA A N 1
ATOM 662 C CA . ALA A 1 86 ? 13.701 -0.099 3.880 1.00 98.25 86 ALA A CA 1
ATOM 663 C C . ALA A 1 86 ? 14.400 1.142 3.303 1.00 98.25 86 ALA A C 1
ATOM 665 O O . ALA A 1 86 ? 14.730 2.072 4.038 1.00 98.25 86 ALA A O 1
ATOM 666 N N . ARG A 1 87 ? 14.571 1.198 1.978 1.00 98.12 87 ARG A N 1
ATOM 667 C CA . ARG A 1 87 ? 15.274 2.292 1.289 1.00 98.12 87 ARG A CA 1
ATOM 668 C C . ARG A 1 87 ? 14.580 3.645 1.443 1.00 98.12 87 ARG A C 1
ATOM 670 O O . ARG A 1 87 ? 15.250 4.666 1.567 1.00 98.12 87 ARG A O 1
ATOM 677 N N . LEU A 1 88 ? 13.250 3.658 1.420 1.00 97.75 88 LEU A N 1
ATOM 678 C CA . LEU A 1 88 ? 12.435 4.868 1.542 1.00 97.75 88 LEU A CA 1
ATOM 679 C C . LEU A 1 88 ? 11.950 5.116 2.977 1.00 97.75 88 LEU A C 1
ATOM 681 O O . LEU A 1 88 ? 11.237 6.095 3.205 1.00 97.75 88 LEU A O 1
ATOM 685 N N . ALA A 1 89 ? 12.337 4.274 3.940 1.00 98.12 89 ALA A N 1
ATOM 686 C CA . ALA A 1 89 ? 11.892 4.324 5.334 1.00 98.12 89 ALA A CA 1
ATOM 687 C C . ALA A 1 89 ? 10.365 4.504 5.456 1.00 98.12 89 ALA A C 1
ATOM 689 O O . ALA A 1 89 ? 9.885 5.434 6.110 1.00 98.12 89 ALA A O 1
ATOM 690 N N . LEU A 1 90 ? 9.595 3.671 4.748 1.00 98.38 90 LEU A N 1
ATOM 691 C CA . LEU A 1 90 ? 8.134 3.779 4.731 1.00 98.38 90 LEU A CA 1
ATOM 692 C C . LEU A 1 90 ? 7.550 3.193 6.029 1.00 98.38 90 LEU A C 1
ATOM 694 O O . LEU A 1 90 ? 7.838 2.043 6.357 1.00 98.38 90 LEU A O 1
ATOM 698 N N . PRO A 1 91 ? 6.712 3.940 6.769 1.00 98.06 91 PRO A N 1
ATOM 699 C CA . PRO A 1 91 ? 6.156 3.494 8.048 1.00 98.06 91 PRO A CA 1
ATOM 700 C C . PRO A 1 91 ? 4.864 2.672 7.898 1.00 98.06 91 PRO A C 1
ATOM 702 O O . PRO A 1 91 ? 4.229 2.333 8.892 1.00 98.06 91 PRO A O 1
ATOM 705 N N . PHE A 1 92 ? 4.459 2.358 6.668 1.00 98.19 92 PHE A N 1
ATOM 706 C CA . PHE A 1 92 ? 3.202 1.687 6.337 1.00 98.19 92 PHE A CA 1
ATOM 707 C C . PHE A 1 92 ? 3.426 0.399 5.536 1.00 98.19 92 PHE A C 1
ATOM 709 O O . PHE A 1 92 ? 4.545 0.116 5.104 1.00 98.19 92 PHE A O 1
ATOM 716 N N . THR A 1 93 ? 2.378 -0.410 5.392 1.00 98.31 93 THR A N 1
ATOM 717 C CA . THR A 1 93 ? 2.426 -1.749 4.783 1.00 98.31 93 THR A CA 1
ATOM 718 C C . THR A 1 93 ? 2.380 -1.674 3.259 1.00 98.31 93 THR A C 1
ATOM 720 O O . THR A 1 93 ? 1.637 -0.859 2.700 1.00 98.31 93 THR A O 1
ATOM 723 N N . LEU A 1 94 ? 3.176 -2.517 2.598 1.00 98.62 94 LEU A N 1
ATOM 724 C CA . LEU A 1 94 ? 3.169 -2.698 1.146 1.00 98.62 94 LEU A CA 1
ATOM 725 C C . LEU A 1 94 ? 2.653 -4.109 0.848 1.00 98.62 94 LEU A C 1
ATOM 727 O O . LEU A 1 94 ? 3.127 -5.072 1.442 1.00 98.62 94 LEU A O 1
ATOM 731 N N . LEU A 1 95 ? 1.671 -4.218 -0.041 1.00 98.69 95 LEU A N 1
ATOM 732 C CA . LEU A 1 95 ? 0.947 -5.444 -0.348 1.00 98.69 95 LEU A CA 1
ATOM 733 C C . LEU A 1 95 ? 1.169 -5.865 -1.798 1.00 98.69 95 LEU A C 1
ATOM 735 O O . LEU A 1 95 ? 1.087 -5.045 -2.713 1.00 98.69 95 LEU A O 1
ATOM 739 N N . THR A 1 96 ? 1.347 -7.166 -1.984 1.00 98.25 96 THR A N 1
ATOM 740 C CA . THR A 1 96 ? 1.569 -7.785 -3.289 1.00 98.25 96 THR A CA 1
ATOM 741 C C . THR A 1 96 ? 0.245 -8.209 -3.934 1.00 98.25 96 THR A C 1
ATOM 743 O O . THR A 1 96 ? -0.520 -8.984 -3.360 1.00 98.25 96 THR A O 1
ATOM 746 N N . ASP A 1 97 ? 0.008 -7.766 -5.168 1.00 97.25 97 ASP A N 1
ATOM 747 C CA . ASP A 1 97 ? -1.083 -8.192 -6.055 1.00 97.25 97 ASP A CA 1
ATOM 748 C C . ASP A 1 97 ? -0.514 -8.715 -7.387 1.00 97.25 97 ASP A C 1
ATOM 750 O O . ASP A 1 97 ? -0.723 -8.127 -8.450 1.00 97.25 97 ASP A O 1
ATOM 754 N N . GLU A 1 98 ? 0.233 -9.828 -7.343 1.00 92.69 98 GLU A N 1
ATOM 755 C CA . GLU A 1 98 ? 1.011 -10.366 -8.482 1.00 92.69 98 GLU A CA 1
ATOM 756 C C . GLU A 1 98 ? 0.208 -10.493 -9.789 1.00 92.69 98 GLU A C 1
ATOM 758 O O . GLU A 1 98 ? 0.742 -10.377 -10.895 1.00 92.69 98 GLU A O 1
ATOM 763 N N . ARG A 1 99 ? -1.096 -10.775 -9.677 1.00 90.94 99 ARG A N 1
ATOM 764 C CA . ARG A 1 99 ? -1.992 -11.030 -10.818 1.00 90.94 99 ARG A CA 1
ATOM 765 C C . ARG A 1 99 ? -2.936 -9.869 -11.114 1.00 90.94 99 ARG A C 1
ATOM 767 O O . ARG A 1 99 ? -3.788 -10.006 -11.994 1.00 90.94 99 ARG A O 1
ATOM 774 N N . HIS A 1 100 ? -2.776 -8.741 -10.426 1.00 93.12 100 HIS A N 1
ATOM 775 C CA . HIS A 1 100 ? -3.657 -7.577 -10.510 1.00 93.12 100 HIS A CA 1
ATOM 776 C C . HIS A 1 100 ? -5.125 -7.907 -10.196 1.00 93.12 100 HIS A C 1
ATOM 778 O O . HIS A 1 100 ? -6.028 -7.232 -10.692 1.00 93.12 100 HIS A O 1
ATOM 784 N N . ALA A 1 101 ? -5.392 -8.983 -9.454 1.00 93.44 101 ALA A N 1
ATOM 785 C CA . ALA A 1 101 ? -6.751 -9.445 -9.195 1.00 93.44 101 ALA A CA 1
ATOM 786 C C . ALA A 1 101 ? -7.482 -8.454 -8.283 1.00 93.44 101 ALA A C 1
ATOM 788 O O . ALA A 1 101 ? -8.643 -8.117 -8.535 1.00 93.44 101 ALA A O 1
ATOM 789 N N . ILE A 1 102 ? -6.779 -7.927 -7.277 1.00 95.50 102 ILE A N 1
ATOM 790 C CA . ILE A 1 102 ? -7.317 -6.929 -6.352 1.00 95.50 102 ILE A CA 1
ATOM 791 C C . ILE A 1 102 ? -7.469 -5.598 -7.089 1.00 95.50 102 ILE A C 1
ATOM 793 O O . ILE A 1 102 ? -8.555 -5.019 -7.103 1.00 95.50 102 ILE A O 1
ATOM 797 N N . ALA A 1 103 ? -6.439 -5.150 -7.807 1.00 94.25 103 ALA A N 1
ATOM 798 C CA . ALA A 1 103 ? -6.496 -3.934 -8.610 1.00 94.25 103 ALA A CA 1
ATOM 799 C C . ALA A 1 103 ? -7.631 -3.977 -9.653 1.00 94.25 103 ALA A C 1
ATOM 801 O O . ALA A 1 103 ? -8.306 -2.972 -9.879 1.00 94.25 103 ALA A O 1
ATOM 802 N N . GLN A 1 104 ? -7.901 -5.135 -10.264 1.00 92.44 104 GLN A N 1
ATOM 803 C CA . GLN A 1 104 ? -9.046 -5.329 -11.161 1.00 92.44 104 GLN A CA 1
ATOM 804 C C . GLN A 1 104 ? -10.382 -5.223 -10.429 1.00 92.44 104 GLN A C 1
ATOM 806 O O . GLN A 1 104 ? -11.261 -4.496 -10.895 1.00 92.44 104 GLN A O 1
ATOM 811 N N . ALA A 1 105 ? -10.534 -5.900 -9.288 1.00 92.31 105 ALA A N 1
ATOM 812 C CA . ALA A 1 105 ? -11.754 -5.849 -8.483 1.00 92.31 105 ALA A CA 1
ATOM 813 C C . ALA A 1 105 ? -12.061 -4.425 -7.985 1.00 92.31 105 ALA A C 1
ATOM 815 O O . ALA A 1 105 ? -13.223 -4.033 -7.903 1.00 92.31 105 ALA A O 1
ATOM 816 N N . TYR A 1 106 ? -11.021 -3.630 -7.729 1.00 92.69 106 TYR A N 1
ATOM 817 C CA . TYR A 1 106 ? -11.126 -2.232 -7.313 1.00 92.69 106 TYR A CA 1
ATOM 818 C C . TYR A 1 106 ? -11.229 -1.235 -8.479 1.00 92.69 106 TYR A C 1
ATOM 820 O O . TYR A 1 106 ? -11.341 -0.030 -8.256 1.00 92.69 106 TYR A O 1
ATOM 828 N N . GLY A 1 107 ? -11.176 -1.699 -9.733 1.00 90.19 107 GLY A N 1
ATOM 829 C CA . GLY A 1 107 ? -11.186 -0.823 -10.909 1.00 90.19 107 GLY A CA 1
ATOM 830 C C . GLY A 1 107 ? -9.926 0.043 -11.064 1.00 90.19 107 GLY A C 1
ATOM 831 O O . GLY A 1 107 ? -9.936 1.001 -11.835 1.00 90.19 107 GLY A O 1
ATOM 832 N N . ALA A 1 108 ? -8.846 -0.294 -10.355 1.00 89.94 108 ALA A N 1
ATOM 833 C CA . ALA A 1 108 ? -7.538 0.359 -10.401 1.00 89.94 108 ALA A CA 1
ATOM 834 C C . ALA A 1 108 ? -6.593 -0.242 -11.462 1.00 89.94 108 ALA A C 1
ATOM 836 O O . ALA A 1 108 ? -5.488 0.258 -11.666 1.00 89.94 108 ALA A O 1
ATOM 837 N N . TRP A 1 109 ? -7.027 -1.296 -12.162 1.00 84.94 109 TRP A N 1
ATOM 838 C CA . TRP A 1 109 ? -6.299 -1.910 -13.270 1.00 84.94 109 TRP A CA 1
ATOM 839 C C . TRP A 1 109 ? -6.953 -1.614 -14.621 1.00 84.94 109 TRP A C 1
ATOM 841 O O . TRP A 1 109 ? -8.149 -1.840 -14.814 1.00 84.94 109 TRP A O 1
ATOM 851 N N . GLY A 1 110 ? -6.154 -1.158 -15.585 1.00 71.44 110 GLY A N 1
ATOM 852 C CA . GLY A 1 110 ? -6.608 -0.930 -16.951 1.00 71.44 110 GLY A CA 1
ATOM 853 C C . GLY A 1 110 ? -5.580 -0.194 -17.801 1.00 71.44 110 GLY A C 1
ATOM 854 O O . GLY A 1 110 ? -4.670 0.463 -17.296 1.00 71.44 110 GLY A O 1
ATOM 855 N N . THR A 1 111 ? -5.729 -0.296 -19.120 1.00 55.78 111 THR A N 1
ATOM 856 C CA . THR A 1 111 ? -4.925 0.480 -20.062 1.00 55.78 111 THR A CA 1
ATOM 857 C C . THR A 1 111 ? -5.220 1.961 -19.852 1.00 55.78 111 THR A C 1
ATOM 859 O O . THR A 1 111 ? -6.365 2.396 -19.984 1.00 55.78 111 THR A O 1
ATOM 862 N N . ARG A 1 112 ? -4.184 2.744 -19.536 1.00 47.78 112 ARG A N 1
ATOM 863 C CA . ARG A 1 112 ? -4.253 4.205 -19.593 1.00 47.78 112 ARG A CA 1
ATOM 864 C C . ARG A 1 112 ? -4.629 4.577 -21.027 1.00 47.78 112 ARG A C 1
ATOM 866 O O . ARG A 1 112 ? -3.809 4.413 -21.924 1.00 47.78 112 ARG A O 1
ATOM 873 N N . MET A 1 113 ? -5.867 5.017 -21.246 1.00 35.22 113 MET A N 1
ATOM 874 C CA . MET A 1 113 ? -6.206 5.709 -22.485 1.00 35.22 113 MET A CA 1
ATOM 875 C C . MET A 1 113 ? -5.470 7.046 -22.432 1.00 35.22 113 MET A C 1
ATOM 877 O O . MET A 1 113 ? -5.776 7.894 -21.594 1.00 35.22 113 MET A O 1
ATOM 881 N N . ILE A 1 114 ? -4.406 7.132 -23.224 1.00 37.88 114 ILE A N 1
ATOM 882 C CA . ILE A 1 114 ? -3.704 8.369 -23.570 1.00 37.88 114 ILE A CA 1
ATOM 883 C C . ILE A 1 114 ? -4.446 9.028 -24.723 1.00 37.88 114 ILE A C 1
ATOM 885 O O . ILE A 1 114 ? -4.903 8.274 -25.612 1.00 37.88 114 ILE A O 1
#